Protein AF-A0A067EXV4-F1 (afdb_monomer_lite)

Sequence (177 aa):
AAKSWWIPNTVSSFNSGLNTLKCQVQVMSRMIFGFLMILAIAYLLLQRGATSRHSMPITFILLLLGIVCGFAGKLCVDMLGGSGYLWLLHWETLCLLHFFSNSCTSHLFQALHGPVNVCQGAERKTMVPYWVRRSLFYFTLLFIIPLVCGLMPFASPSEWKEHFSLLVLDYQSSMHD

Foldseek 3Di:
DDDDPPDPPVVVVVVVVVVVVVVVCLVVVLVVLVVVLVVVLVVVVVVCVVVDPDDDDLVVCCCCQLPVVLVSQLVSLVSVVFHSVQLNVLSVVVSVVVVCCVVCVVVVCCVLVPPPPPDPDDPPPDVDDSVRSVVVVVCCVPPVSVVCSVPVRHDDPVVVVVVVVVVVVVVVVVVVD

Radius of gyration: 24.96 Å; chains: 1; bounding box: 55×51×79 Å

InterPro domains:
  IPR044708 Constitutive expression of pathogenesis-related genes 5 [PTHR35322] (2-173)
  IPR060506 CPR5, C-terminal domain [PF28583] (2-165)

pLDDT: mean 72.87, std 12.21, range [39.19, 91.19]

Structure (mmCIF, N/CA/C/O backbone):
data_AF-A0A067EXV4-F1
#
_entry.id   AF-A0A067EXV4-F1
#
loop_
_atom_site.group_PDB
_atom_site.id
_atom_site.type_symbol
_atom_site.label_atom_id
_atom_site.label_alt_id
_atom_site.label_comp_id
_atom_site.label_asym_id
_atom_site.label_entity_id
_atom_site.label_seq_id
_atom_site.pdbx_PDB_ins_code
_atom_site.Cartn_x
_atom_site.Cartn_y
_atom_site.Cartn_z
_atom_site.occupancy
_atom_site.B_iso_or_equiv
_atom_site.auth_seq_id
_atom_site.auth_comp_id
_atom_site.auth_asym_id
_atom_site.auth_atom_id
_atom_site.pdbx_PDB_model_num
ATOM 1 N N . ALA A 1 1 ? 12.850 -3.992 -40.958 1.00 39.19 1 ALA A N 1
ATOM 2 C CA . ALA A 1 1 ? 13.441 -2.658 -40.722 1.00 39.19 1 ALA A CA 1
ATOM 3 C C . ALA A 1 1 ? 14.919 -2.705 -41.098 1.00 39.19 1 ALA A C 1
ATOM 5 O O . ALA A 1 1 ? 15.616 -3.608 -40.649 1.00 39.19 1 ALA A O 1
ATOM 6 N N . ALA A 1 2 ? 15.363 -1.816 -41.989 1.00 41.59 2 ALA A N 1
ATOM 7 C CA . ALA A 1 2 ? 16.712 -1.810 -42.550 1.00 41.59 2 ALA A CA 1
ATOM 8 C C . ALA A 1 2 ? 17.765 -1.470 -41.479 1.00 41.59 2 ALA A C 1
ATOM 10 O O . ALA A 1 2 ? 17.698 -0.412 -40.858 1.00 41.59 2 ALA A O 1
ATOM 11 N N . LYS A 1 3 ? 18.747 -2.358 -41.272 1.00 47.75 3 LYS A N 1
ATOM 12 C CA . LYS A 1 3 ? 19.980 -2.040 -40.537 1.00 47.75 3 LYS A CA 1
ATOM 13 C C . LYS A 1 3 ? 20.823 -1.130 -41.431 1.00 47.75 3 LYS A C 1
ATOM 15 O O . LYS A 1 3 ? 21.431 -1.595 -42.391 1.00 47.75 3 LYS A O 1
ATOM 20 N N . SER A 1 4 ? 20.823 0.168 -41.147 1.00 55.94 4 SER A N 1
ATOM 21 C CA . SER A 1 4 ? 21.686 1.144 -41.812 1.00 55.94 4 SER A CA 1
ATOM 22 C C . SER A 1 4 ? 23.154 0.832 -41.500 1.00 55.94 4 SER A C 1
ATOM 24 O O . SER A 1 4 ? 23.603 1.006 -40.369 1.00 55.94 4 SER A O 1
ATOM 26 N N . TRP A 1 5 ? 23.894 0.376 -42.511 1.00 60.94 5 TRP A N 1
ATOM 27 C CA . TRP A 1 5 ? 25.285 -0.107 -42.452 1.00 60.94 5 TRP A CA 1
ATOM 28 C C . TRP A 1 5 ? 26.342 0.989 -42.179 1.00 60.94 5 TRP A C 1
ATOM 30 O O . TRP A 1 5 ? 27.535 0.723 -42.189 1.00 60.94 5 TRP A O 1
ATOM 40 N N . TRP A 1 6 ? 25.906 2.225 -41.918 1.00 58.00 6 TRP A N 1
ATOM 41 C CA . TRP A 1 6 ? 26.757 3.419 -41.855 1.00 58.00 6 TRP A CA 1
ATOM 42 C C . TRP A 1 6 ? 26.828 4.082 -40.478 1.00 58.00 6 TRP A C 1
ATOM 44 O O . TRP A 1 6 ? 27.408 5.155 -40.364 1.00 58.00 6 TRP A O 1
ATOM 54 N N . ILE A 1 7 ? 26.233 3.501 -39.434 1.00 54.91 7 ILE A N 1
ATOM 55 C CA . ILE A 1 7 ? 26.281 4.084 -38.086 1.00 54.91 7 ILE A CA 1
ATOM 56 C C . ILE A 1 7 ? 27.602 3.659 -37.420 1.00 54.91 7 ILE A C 1
ATOM 58 O O . ILE A 1 7 ? 27.781 2.465 -37.177 1.00 54.91 7 ILE A O 1
ATOM 62 N N . PRO A 1 8 ? 28.528 4.591 -37.110 1.00 50.91 8 PRO A N 1
ATOM 63 C CA . PRO A 1 8 ? 29.7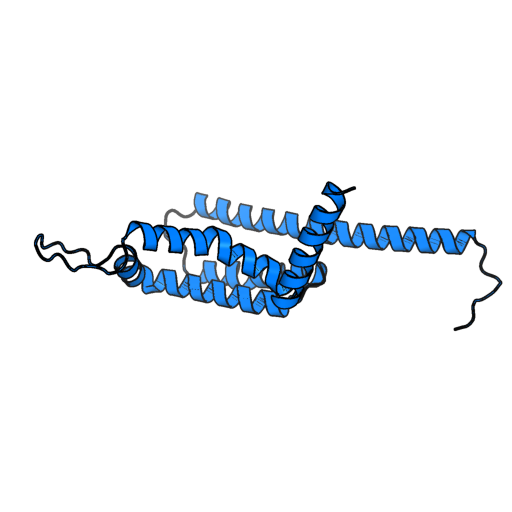55 4.267 -36.389 1.00 50.91 8 PRO A CA 1
ATOM 64 C C . PRO A 1 8 ? 29.439 3.588 -35.049 1.00 50.91 8 PRO A C 1
ATOM 66 O O . PRO A 1 8 ? 28.582 4.058 -34.304 1.00 50.91 8 PRO A O 1
ATOM 69 N N . ASN A 1 9 ? 30.163 2.524 -34.693 1.00 54.34 9 ASN A N 1
ATOM 70 C CA . ASN A 1 9 ? 29.938 1.773 -33.445 1.00 54.34 9 ASN A CA 1
ATOM 71 C C . ASN A 1 9 ? 29.993 2.644 -32.165 1.00 54.34 9 ASN A C 1
ATOM 73 O O . ASN A 1 9 ? 29.457 2.267 -31.122 1.00 54.34 9 ASN A O 1
ATOM 77 N N . THR A 1 10 ? 30.613 3.826 -32.244 1.00 52.94 10 THR A N 1
ATOM 78 C CA . THR A 1 10 ? 30.658 4.837 -31.182 1.00 52.94 10 THR A CA 1
ATOM 79 C C . THR A 1 10 ? 29.311 5.526 -30.951 1.00 52.94 10 THR A C 1
ATOM 81 O O . THR A 1 10 ? 28.902 5.674 -29.806 1.00 52.94 10 THR A O 1
ATOM 84 N N . VAL A 1 11 ? 28.549 5.898 -31.985 1.00 51.25 11 VAL A N 1
ATOM 85 C CA . VAL A 1 11 ? 27.225 6.527 -31.780 1.00 51.25 11 VAL A CA 1
ATOM 86 C C . VAL A 1 11 ? 26.157 5.523 -31.341 1.00 51.25 11 VAL A C 1
ATOM 88 O O . VAL A 1 11 ? 25.249 5.895 -30.596 1.00 51.25 11 VAL A O 1
ATOM 91 N N . SER A 1 12 ? 26.286 4.239 -31.697 1.00 52.88 12 SER A N 1
ATOM 92 C CA . SER A 1 12 ? 25.407 3.194 -31.153 1.00 52.88 12 SER A CA 1
ATOM 93 C C . SER A 1 12 ? 25.667 2.915 -29.669 1.00 52.88 12 SER A C 1
ATOM 95 O O . SER A 1 12 ? 24.707 2.719 -28.922 1.00 52.88 12 SER A O 1
ATOM 97 N N . SER A 1 13 ? 26.928 2.945 -29.210 1.00 55.28 13 SER A N 1
ATOM 98 C CA . SER A 1 13 ? 27.254 2.736 -27.790 1.00 55.28 13 SER A CA 1
ATOM 99 C C . SER A 1 13 ? 26.869 3.939 -26.924 1.00 55.28 13 SER A C 1
ATOM 101 O O . SER A 1 13 ? 26.309 3.746 -25.845 1.00 55.28 13 SER A O 1
ATOM 103 N N . PHE A 1 14 ? 27.050 5.170 -27.417 1.00 58.81 14 PHE A N 1
ATOM 104 C CA . PHE A 1 14 ? 26.583 6.382 -26.734 1.00 58.81 14 PHE A CA 1
ATOM 105 C C . PHE A 1 14 ? 25.055 6.443 -26.633 1.00 58.81 14 PHE A C 1
ATOM 107 O O . PHE A 1 14 ? 24.543 6.781 -25.570 1.00 58.81 14 PHE A O 1
ATOM 114 N N . ASN A 1 15 ? 24.316 6.074 -27.687 1.00 62.62 15 ASN A N 1
ATOM 115 C CA . ASN A 1 15 ? 22.850 6.019 -27.642 1.00 62.62 15 ASN A CA 1
ATOM 116 C C . ASN A 1 15 ? 22.347 4.922 -26.685 1.00 62.62 15 ASN A C 1
ATOM 118 O O . ASN A 1 15 ? 21.401 5.140 -25.931 1.00 62.62 15 ASN A O 1
ATOM 122 N N . SER A 1 16 ? 23.016 3.764 -26.655 1.00 62.81 16 SER A N 1
ATOM 123 C CA . SER A 1 16 ? 22.721 2.707 -25.682 1.00 62.81 16 SER A CA 1
ATOM 124 C C . SER A 1 16 ? 23.012 3.163 -24.248 1.00 62.81 16 SER A C 1
ATOM 126 O O . SER A 1 16 ? 22.186 2.953 -23.365 1.00 62.81 16 SER A O 1
ATOM 128 N N . GLY A 1 17 ? 24.142 3.837 -24.016 1.00 66.94 17 GLY A N 1
ATOM 129 C CA . GLY A 1 17 ? 24.515 4.387 -22.711 1.00 66.94 17 GLY A CA 1
ATOM 130 C C . GLY A 1 17 ? 23.578 5.502 -22.237 1.00 66.94 17 GLY A C 1
ATOM 131 O O . GLY A 1 17 ? 23.177 5.508 -21.077 1.00 66.94 17 GLY A O 1
ATOM 132 N N . LEU A 1 18 ? 23.159 6.400 -23.135 1.00 70.62 18 LEU A N 1
ATOM 133 C CA . LEU A 1 18 ? 22.173 7.453 -22.862 1.00 70.62 18 LEU A CA 1
ATOM 134 C C . LEU A 1 18 ? 20.783 6.889 -22.569 1.00 70.62 18 LEU A C 1
ATOM 136 O O . LEU A 1 18 ? 20.107 7.398 -21.680 1.00 70.62 18 LEU A O 1
ATOM 140 N N . ASN A 1 19 ? 20.357 5.840 -23.274 1.00 70.69 19 ASN A N 1
ATOM 141 C CA . ASN A 1 19 ? 19.091 5.166 -22.984 1.00 70.69 19 ASN A CA 1
ATOM 142 C C . ASN A 1 19 ? 19.136 4.444 -21.632 1.00 70.69 19 ASN A C 1
ATOM 144 O O . ASN A 1 19 ? 18.181 4.550 -20.861 1.00 70.69 19 ASN A O 1
ATOM 148 N N . THR A 1 20 ? 20.255 3.800 -21.290 1.00 74.31 20 THR A N 1
ATOM 149 C CA . THR A 1 20 ? 20.469 3.223 -19.953 1.00 74.31 20 THR A CA 1
ATOM 150 C C . THR A 1 20 ? 20.468 4.303 -18.871 1.00 74.31 20 THR A C 1
ATOM 152 O O . THR A 1 20 ? 19.778 4.153 -17.868 1.00 74.31 20 THR A O 1
ATOM 155 N N . LEU A 1 21 ? 21.161 5.427 -19.079 1.00 69.81 21 LEU A N 1
ATOM 156 C CA . LEU A 1 21 ? 21.159 6.567 -18.155 1.00 69.81 21 LEU A CA 1
A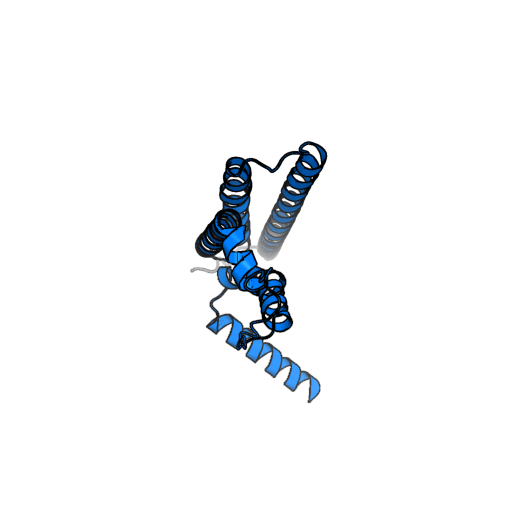TOM 157 C C . LEU A 1 21 ? 19.766 7.179 -17.994 1.00 69.81 21 LEU A C 1
ATOM 159 O O . LEU A 1 21 ? 19.355 7.453 -16.873 1.00 69.81 21 LEU A O 1
ATOM 163 N N . LYS A 1 22 ? 19.008 7.349 -19.081 1.00 70.94 22 LYS A N 1
ATOM 164 C CA . LYS A 1 22 ? 17.615 7.816 -19.026 1.00 70.94 22 LYS A CA 1
ATOM 165 C C . LYS A 1 22 ? 16.732 6.859 -18.239 1.00 70.94 22 LYS A C 1
ATOM 167 O O . LYS A 1 22 ? 15.954 7.318 -17.412 1.00 70.94 22 LYS A O 1
ATOM 172 N N . CYS A 1 23 ? 16.884 5.553 -18.448 1.00 74.31 23 CYS A N 1
ATOM 173 C CA . CYS A 1 23 ? 16.169 4.538 -17.681 1.00 74.31 23 CYS A CA 1
ATOM 174 C C . CYS A 1 23 ? 16.512 4.636 -16.186 1.00 74.31 23 CYS A C 1
ATOM 176 O O . CYS A 1 23 ? 15.616 4.715 -15.352 1.00 74.31 23 CYS A O 1
ATOM 178 N N . GLN A 1 24 ? 17.798 4.746 -15.847 1.00 73.19 24 GLN A N 1
ATOM 179 C CA . GLN A 1 24 ? 18.263 4.881 -14.464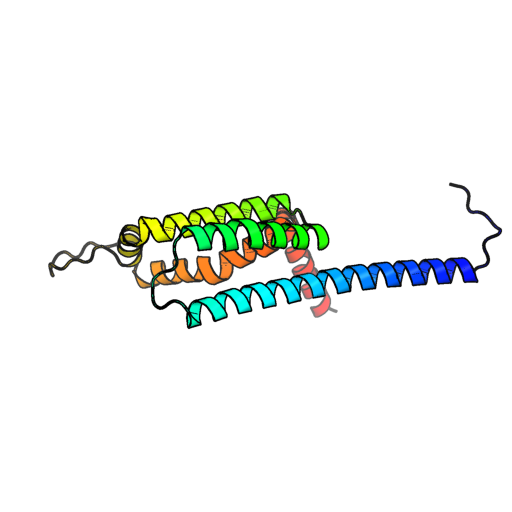 1.00 73.19 24 GLN A CA 1
ATOM 180 C C . GLN A 1 24 ? 17.787 6.183 -13.805 1.00 73.19 24 GLN A C 1
ATOM 182 O O . GLN A 1 24 ? 17.305 6.162 -12.677 1.00 73.19 24 GLN A O 1
ATOM 187 N N . VAL A 1 25 ? 17.842 7.313 -14.511 1.00 73.69 25 VAL A N 1
ATOM 188 C CA . VAL A 1 25 ? 17.332 8.606 -14.024 1.00 73.69 25 VAL A CA 1
ATOM 189 C C . VAL A 1 25 ? 15.814 8.565 -13.856 1.00 73.69 25 VAL A C 1
ATOM 191 O O . VAL A 1 25 ? 15.283 9.093 -12.879 1.00 73.69 25 VAL A O 1
ATOM 194 N N . GLN A 1 26 ? 15.096 7.902 -14.760 1.00 72.69 26 GLN A N 1
ATOM 195 C CA . GLN A 1 26 ? 13.657 7.699 -14.646 1.00 72.69 26 GLN A CA 1
ATOM 196 C C . GLN A 1 26 ? 13.319 6.818 -13.436 1.00 72.69 26 GLN A C 1
ATOM 198 O O . GLN A 1 26 ? 12.457 7.180 -12.648 1.00 72.69 26 GLN A O 1
ATOM 203 N N . VAL A 1 27 ? 14.026 5.713 -13.214 1.00 72.50 27 VAL A N 1
ATOM 204 C CA . VAL A 1 27 ? 13.824 4.846 -12.041 1.00 72.50 27 VAL A CA 1
ATOM 205 C C . VAL A 1 27 ? 14.172 5.574 -10.734 1.00 72.50 27 VAL A C 1
ATOM 207 O O . VAL A 1 27 ? 13.395 5.538 -9.779 1.00 72.50 27 VAL A O 1
ATOM 210 N N . MET A 1 28 ? 15.291 6.300 -10.700 1.00 70.31 28 MET A N 1
ATOM 211 C CA . MET A 1 28 ? 15.738 7.041 -9.518 1.00 70.31 28 MET A CA 1
ATOM 212 C C . MET A 1 28 ? 14.802 8.209 -9.185 1.00 70.31 28 MET A C 1
ATOM 214 O O . MET A 1 28 ? 14.441 8.403 -8.027 1.00 70.31 28 MET A O 1
ATOM 218 N N . SER A 1 29 ? 14.343 8.959 -10.192 1.00 70.44 29 SER A N 1
ATOM 219 C CA . SER A 1 29 ? 13.367 10.040 -9.990 1.00 70.44 29 SER A CA 1
ATOM 220 C C . SER A 1 29 ? 12.019 9.516 -9.491 1.00 70.44 29 SER A C 1
ATOM 222 O O . SER A 1 29 ? 11.425 10.132 -8.607 1.00 70.44 29 SER A O 1
ATOM 224 N N . ARG A 1 30 ? 11.575 8.349 -9.977 1.00 66.88 30 ARG A N 1
ATOM 225 C CA . ARG A 1 30 ? 10.361 7.665 -9.500 1.00 66.88 30 ARG A CA 1
ATOM 226 C C . ARG A 1 30 ? 10.468 7.261 -8.026 1.00 66.88 30 ARG A C 1
ATOM 228 O O . ARG A 1 30 ? 9.534 7.511 -7.267 1.00 66.88 30 ARG A O 1
ATOM 235 N N . MET A 1 31 ? 11.614 6.721 -7.600 1.00 66.06 31 MET A N 1
ATOM 236 C CA . MET A 1 31 ? 11.874 6.391 -6.190 1.00 66.06 31 MET A CA 1
ATOM 237 C C . MET A 1 31 ? 11.966 7.635 -5.293 1.00 66.06 31 MET A C 1
ATOM 239 O O . MET A 1 31 ? 11.351 7.669 -4.227 1.00 66.06 31 MET A O 1
ATOM 243 N N . ILE A 1 32 ? 12.685 8.675 -5.728 1.00 72.88 32 ILE A N 1
ATOM 244 C CA . ILE A 1 32 ? 12.854 9.919 -4.959 1.00 72.88 32 ILE A CA 1
ATOM 245 C C . ILE A 1 32 ? 11.518 10.646 -4.790 1.00 72.88 32 ILE A C 1
ATOM 247 O O . ILE A 1 32 ? 11.217 11.122 -3.696 1.00 72.88 32 ILE A O 1
ATOM 251 N N . PHE A 1 33 ? 10.695 10.708 -5.838 1.00 70.00 33 PHE A N 1
ATOM 252 C CA . PHE A 1 33 ? 9.375 11.330 -5.760 1.00 70.00 33 PHE A CA 1
ATOM 253 C C . PHE A 1 33 ? 8.469 10.609 -4.755 1.00 70.00 33 PHE A C 1
ATOM 255 O O . PHE A 1 33 ? 7.869 11.259 -3.898 1.00 70.00 33 PHE A O 1
ATOM 262 N N . GLY A 1 34 ? 8.435 9.272 -4.801 1.00 66.31 34 GLY A N 1
ATOM 263 C CA . GLY A 1 34 ? 7.696 8.468 -3.827 1.00 66.31 34 GLY A CA 1
ATOM 264 C C . GLY A 1 34 ? 8.169 8.709 -2.389 1.00 66.31 34 GLY A C 1
ATOM 265 O O . GLY A 1 34 ? 7.349 8.912 -1.495 1.00 66.31 34 GLY A O 1
ATOM 266 N N . PHE A 1 35 ? 9.484 8.773 -2.165 1.00 68.56 35 PHE A N 1
ATOM 267 C CA . PHE A 1 35 ? 10.059 9.039 -0.845 1.00 68.56 35 PHE A CA 1
ATOM 268 C C . PHE A 1 35 ? 9.722 10.442 -0.316 1.00 68.56 35 PHE A C 1
ATOM 270 O O . PHE A 1 35 ? 9.252 10.577 0.814 1.00 68.56 35 PHE A O 1
ATOM 277 N N . LEU A 1 36 ? 9.904 11.485 -1.134 1.00 71.88 36 LEU A N 1
ATOM 278 C CA . LEU A 1 36 ? 9.584 12.869 -0.760 1.00 71.88 36 LEU A CA 1
ATOM 279 C C . LEU A 1 36 ? 8.097 13.043 -0.437 1.00 71.88 36 LEU A C 1
ATOM 281 O O . LEU A 1 36 ? 7.741 13.759 0.498 1.00 71.88 36 LEU A O 1
ATOM 285 N N . MET A 1 37 ? 7.233 12.352 -1.176 1.00 65.44 37 MET A N 1
ATOM 286 C CA . MET A 1 37 ? 5.793 12.346 -0.951 1.00 65.44 37 MET A CA 1
ATOM 287 C C . MET A 1 37 ? 5.425 11.692 0.389 1.00 65.44 37 MET A C 1
ATOM 289 O O . MET A 1 37 ? 4.654 12.272 1.154 1.00 65.44 37 MET A O 1
ATOM 293 N N . ILE A 1 38 ? 6.011 10.534 0.718 1.00 70.81 38 ILE A N 1
ATOM 294 C CA . ILE A 1 38 ? 5.825 9.888 2.030 1.00 70.81 38 ILE A CA 1
ATOM 295 C C . ILE A 1 38 ? 6.285 10.824 3.155 1.00 70.81 38 ILE A C 1
ATOM 297 O O . ILE A 1 38 ? 5.577 10.984 4.152 1.00 70.81 38 ILE A O 1
ATOM 301 N N . LEU A 1 39 ? 7.432 11.486 2.979 1.00 72.00 39 LEU A N 1
ATOM 302 C CA . LEU A 1 39 ? 7.983 12.420 3.962 1.00 72.00 39 LEU A CA 1
ATOM 303 C C . LEU A 1 39 ? 7.062 13.626 4.187 1.00 72.00 39 LEU A C 1
ATOM 305 O O . LEU A 1 39 ? 6.820 14.015 5.329 1.00 72.00 39 LEU A O 1
ATOM 309 N N . ALA A 1 40 ? 6.506 14.186 3.110 1.00 73.31 40 ALA A N 1
ATOM 310 C CA . ALA A 1 40 ? 5.564 15.298 3.176 1.00 73.31 40 ALA A CA 1
ATOM 311 C C . ALA A 1 40 ? 4.267 14.903 3.899 1.00 73.31 40 ALA A C 1
ATOM 313 O O . ALA A 1 40 ? 3.788 15.646 4.756 1.00 73.31 40 ALA A O 1
ATOM 314 N N . ILE A 1 41 ? 3.723 13.716 3.612 1.00 68.94 41 ILE A N 1
ATOM 315 C CA . ILE A 1 41 ? 2.522 13.201 4.286 1.00 68.94 41 ILE A CA 1
ATOM 316 C C . ILE A 1 41 ? 2.800 12.980 5.778 1.00 68.94 41 ILE A C 1
ATOM 318 O O . ILE A 1 41 ? 2.025 13.440 6.618 1.00 68.94 41 ILE A O 1
ATOM 322 N N . ALA A 1 42 ? 3.917 12.335 6.125 1.00 68.94 42 ALA A N 1
ATOM 323 C CA . ALA A 1 42 ? 4.310 12.107 7.515 1.00 68.94 42 ALA A CA 1
ATOM 324 C C . ALA A 1 42 ? 4.496 13.428 8.278 1.00 68.94 42 ALA A C 1
ATOM 326 O O . ALA A 1 42 ? 4.006 13.570 9.399 1.00 68.94 42 ALA A O 1
ATOM 327 N N . TYR A 1 43 ? 5.135 14.419 7.649 1.00 73.00 43 TYR A N 1
ATOM 328 C CA . TYR A 1 43 ? 5.294 15.755 8.214 1.00 73.00 43 TYR A CA 1
ATOM 329 C C . TYR A 1 43 ? 3.944 16.435 8.471 1.00 73.00 43 TYR A C 1
ATOM 331 O O . 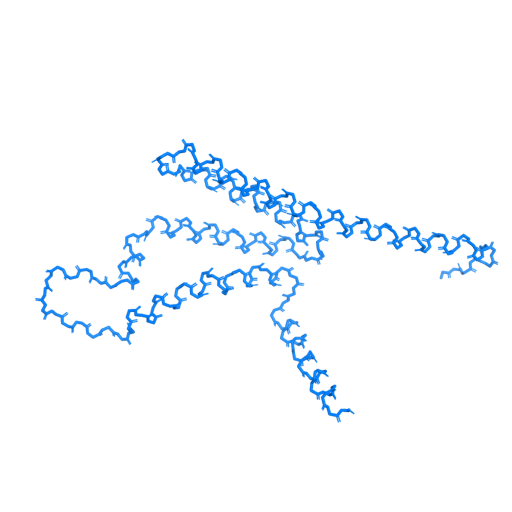TYR A 1 43 ? 3.716 16.933 9.571 1.00 73.00 43 TYR A O 1
ATOM 339 N N . LEU A 1 44 ? 3.020 16.407 7.505 1.00 66.88 44 LEU A N 1
ATOM 340 C CA . LEU A 1 44 ? 1.681 16.986 7.662 1.00 66.88 44 LEU A CA 1
ATOM 341 C C . LEU A 1 44 ? 0.877 16.293 8.773 1.00 66.88 44 LEU A C 1
ATOM 343 O O . LEU A 1 44 ? 0.179 16.963 9.538 1.00 66.88 44 LEU A O 1
ATOM 347 N N . LEU A 1 45 ? 0.988 14.967 8.901 1.00 67.69 45 LEU A N 1
ATOM 348 C CA . LEU A 1 45 ? 0.347 14.210 9.980 1.00 67.69 45 LEU A CA 1
ATOM 349 C C . LEU A 1 45 ? 0.925 14.580 11.355 1.00 67.69 45 LEU A C 1
ATOM 351 O O . LEU A 1 45 ? 0.160 14.843 12.287 1.00 67.69 45 LEU A O 1
ATOM 355 N N . LEU A 1 46 ? 2.254 14.669 11.473 1.00 68.50 46 LEU A N 1
ATOM 356 C CA . LEU A 1 46 ? 2.943 15.059 12.709 1.00 68.50 46 LEU A CA 1
ATOM 357 C C . LEU A 1 46 ? 2.641 16.507 13.105 1.00 68.50 46 LEU A C 1
ATOM 359 O O . LEU A 1 46 ? 2.313 16.781 14.261 1.00 68.50 46 LEU A O 1
ATOM 363 N N . GLN A 1 47 ? 2.687 17.430 12.143 1.00 68.25 47 GLN A N 1
ATOM 364 C CA . GLN A 1 47 ? 2.388 18.841 12.365 1.00 68.25 47 GLN A CA 1
ATOM 365 C C . GLN A 1 47 ? 0.970 19.020 12.911 1.00 68.25 47 GLN A C 1
ATOM 367 O O . GLN A 1 47 ? 0.760 19.803 13.840 1.00 68.25 47 GLN A O 1
ATOM 372 N N . ARG A 1 48 ? 0.001 18.255 12.394 1.00 60.97 48 ARG A N 1
ATOM 373 C CA . ARG A 1 48 ? -1.388 18.296 12.873 1.00 60.97 48 ARG A CA 1
ATOM 374 C C . ARG A 1 48 ? -1.599 17.631 14.225 1.00 60.97 48 ARG A C 1
ATOM 376 O O . ARG A 1 48 ? -2.399 18.139 15.014 1.00 60.97 48 ARG A O 1
ATOM 383 N N . GLY A 1 49 ? -0.883 16.545 14.511 1.00 60.53 49 GLY A N 1
ATOM 384 C CA . GLY A 1 49 ? -0.879 15.927 15.840 1.00 60.53 49 GLY A CA 1
ATOM 385 C C . GLY A 1 49 ? -0.359 16.878 16.922 1.00 60.53 49 GLY A C 1
ATOM 386 O O . GLY A 1 49 ? -0.863 16.874 18.041 1.00 60.53 49 GLY A O 1
ATOM 387 N N . ALA A 1 50 ? 0.588 17.753 16.571 1.00 60.88 50 ALA A N 1
ATOM 388 C CA . ALA A 1 50 ? 1.117 18.768 17.479 1.00 60.88 50 ALA A CA 1
ATOM 389 C C . ALA A 1 50 ? 0.193 19.993 17.654 1.00 60.88 50 ALA A C 1
ATOM 391 O O . ALA A 1 50 ? 0.208 20.615 18.715 1.00 60.88 50 ALA A O 1
ATOM 392 N N . THR A 1 51 ? -0.613 20.352 16.645 1.00 61.09 51 THR A N 1
ATOM 393 C CA . THR A 1 51 ? -1.450 21.574 16.667 1.00 61.09 51 THR A CA 1
ATOM 394 C C . THR A 1 51 ? -2.908 21.361 17.072 1.00 61.09 51 THR A C 1
ATOM 396 O O . THR A 1 51 ? -3.542 22.314 17.522 1.00 61.09 51 THR A O 1
ATOM 399 N N . SER A 1 52 ? -3.469 20.152 16.958 1.00 49.78 52 SER A N 1
ATOM 400 C CA . SER A 1 52 ? -4.889 19.906 17.262 1.00 49.78 52 SER A CA 1
ATOM 401 C C . SER A 1 52 ? -5.080 18.954 18.450 1.00 49.78 52 SER A C 1
ATOM 403 O O . SER A 1 52 ? -4.889 17.750 18.345 1.00 49.78 52 SER A O 1
ATOM 405 N N . ARG A 1 53 ? -5.506 19.496 19.604 1.00 54.03 53 ARG A N 1
ATOM 406 C CA . ARG A 1 53 ? -5.983 18.716 20.772 1.00 54.03 53 ARG A CA 1
ATOM 407 C C . ARG A 1 53 ? -7.429 18.209 20.620 1.00 54.03 53 ARG A C 1
ATOM 409 O O . ARG A 1 53 ? -7.937 17.551 21.520 1.00 54.03 53 ARG A O 1
ATOM 416 N N . HIS A 1 54 ? -8.096 18.525 19.510 1.00 49.69 54 HIS A N 1
ATOM 417 C CA . HIS A 1 54 ? -9.468 18.115 19.204 1.00 49.69 54 HIS A CA 1
ATOM 418 C C . HIS A 1 54 ? -9.471 17.106 18.053 1.00 49.69 54 HIS A C 1
ATOM 420 O O . HIS A 1 54 ? -8.679 17.237 17.120 1.00 49.69 54 HIS A O 1
ATOM 426 N N . SER A 1 55 ? -10.365 16.114 18.127 1.00 52.12 55 SER A N 1
ATOM 427 C CA . SER A 1 55 ? -10.567 15.103 17.084 1.00 52.12 55 SER A CA 1
ATOM 428 C C . SER A 1 55 ? -10.646 15.755 15.701 1.00 52.12 55 SER A C 1
ATOM 430 O O . SER A 1 55 ? -11.378 16.725 15.495 1.00 52.12 55 SER A O 1
ATOM 432 N N . MET A 1 56 ? -9.842 15.259 14.754 1.00 55.53 56 MET A N 1
ATOM 433 C CA . MET A 1 56 ? -9.779 15.851 13.419 1.00 55.53 56 MET A CA 1
ATOM 434 C C . MET A 1 56 ? -11.170 15.848 12.772 1.00 55.53 56 MET A C 1
ATOM 436 O O . MET A 1 56 ? -11.863 14.827 12.831 1.00 55.53 56 MET A O 1
ATOM 440 N N . PRO A 1 57 ? -11.579 16.942 12.103 1.00 61.56 57 PRO A N 1
ATOM 441 C CA . PRO A 1 57 ? -12.803 16.928 11.327 1.00 61.56 57 PRO A CA 1
ATOM 442 C C . PRO A 1 57 ? -12.658 15.884 10.216 1.00 61.56 57 PRO A C 1
ATOM 444 O O . PRO A 1 57 ? -11.692 15.891 9.449 1.00 61.56 57 PRO A O 1
ATOM 447 N N . ILE A 1 58 ? -13.629 14.976 10.154 1.00 60.88 58 ILE A N 1
ATOM 448 C CA . ILE A 1 58 ? -13.698 13.834 9.231 1.00 60.88 58 ILE A CA 1
ATOM 449 C C . ILE A 1 58 ? -13.483 14.267 7.769 1.00 60.88 58 ILE A C 1
ATOM 451 O O . ILE A 1 58 ? -12.865 13.551 6.984 1.00 60.88 58 ILE A O 1
ATOM 455 N N . THR A 1 59 ? -13.903 15.485 7.424 1.00 63.38 59 THR A N 1
ATOM 456 C CA . THR A 1 59 ? -13.693 16.112 6.113 1.00 63.38 59 THR A CA 1
ATOM 457 C C . THR A 1 59 ? -12.223 16.238 5.732 1.00 63.38 59 THR A C 1
ATOM 459 O O . THR A 1 59 ? -11.869 16.011 4.580 1.00 63.38 59 THR A O 1
ATOM 462 N N . PHE A 1 60 ? -11.338 16.552 6.677 1.00 65.06 60 PHE A N 1
ATOM 463 C CA . PHE A 1 60 ? -9.920 16.706 6.369 1.00 65.06 60 PHE A CA 1
ATOM 464 C C 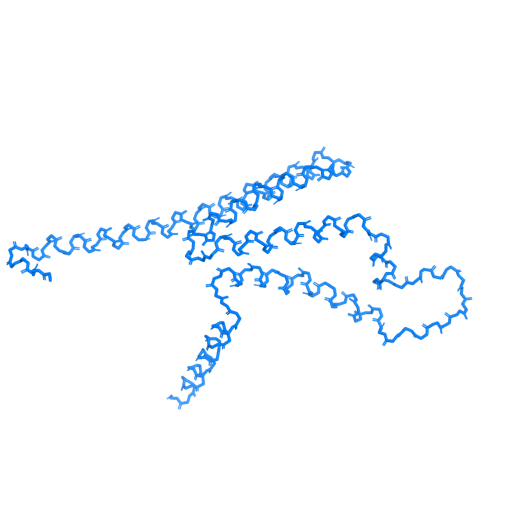. PHE A 1 60 ? -9.226 15.358 6.168 1.00 65.06 60 PHE A C 1
ATOM 466 O O . PHE A 1 60 ? -8.336 15.250 5.329 1.00 65.06 60 PHE A O 1
ATOM 473 N N . ILE A 1 61 ? -9.653 14.323 6.897 1.00 67.56 61 ILE A N 1
ATOM 474 C CA . ILE A 1 61 ? -9.178 12.951 6.675 1.00 67.56 61 ILE A CA 1
ATOM 475 C C . ILE A 1 61 ? -9.575 12.496 5.267 1.00 67.56 61 ILE A C 1
ATOM 477 O O . ILE A 1 61 ? -8.729 11.994 4.536 1.00 67.56 61 ILE A O 1
ATOM 481 N N . LEU A 1 62 ? -10.818 12.747 4.848 1.00 66.94 62 LEU A N 1
ATOM 482 C CA . LEU A 1 62 ? -11.286 12.398 3.504 1.00 66.94 62 LEU A CA 1
ATOM 483 C C . LEU A 1 62 ? -10.561 13.177 2.396 1.00 66.94 62 LEU A C 1
ATOM 485 O O . LEU A 1 62 ? -10.184 12.588 1.389 1.00 66.94 62 LEU A O 1
ATOM 489 N N . LEU A 1 63 ? -10.315 14.478 2.573 1.00 68.00 63 LEU A N 1
ATOM 490 C CA . LEU A 1 63 ? -9.617 15.285 1.565 1.00 68.00 63 LEU A CA 1
ATOM 491 C C . LEU A 1 63 ? -8.131 14.917 1.448 1.00 68.00 63 LEU A C 1
ATOM 493 O O . LEU A 1 63 ? -7.625 14.739 0.341 1.00 68.00 63 LEU A O 1
ATOM 497 N N . LEU A 1 64 ? -7.428 14.782 2.576 1.00 69.00 64 LEU A N 1
ATOM 498 C CA . LEU A 1 64 ? -5.990 14.512 2.576 1.00 69.00 64 LEU A CA 1
ATOM 499 C C . LEU A 1 64 ? -5.691 13.049 2.213 1.00 69.00 64 LEU A C 1
ATOM 501 O O . LEU A 1 64 ? -4.885 12.785 1.323 1.00 69.00 64 LEU A O 1
ATOM 505 N N . LEU A 1 65 ? -6.358 12.098 2.877 1.00 70.06 65 LEU A N 1
ATOM 506 C CA . LEU A 1 65 ? -6.139 10.670 2.654 1.00 70.06 65 LEU A CA 1
ATOM 507 C C . LEU A 1 65 ? -6.835 10.201 1.370 1.00 70.06 65 LEU A C 1
ATOM 509 O O . LEU A 1 65 ? -6.238 9.481 0.582 1.00 70.06 65 LEU A O 1
ATOM 513 N N . GLY A 1 66 ? -8.063 10.645 1.107 1.00 69.12 66 GLY A N 1
ATOM 514 C CA . GLY A 1 66 ? -8.807 10.223 -0.081 1.00 69.12 66 GLY A CA 1
ATOM 515 C C . GLY A 1 66 ? -8.226 10.789 -1.376 1.00 69.12 66 GLY A C 1
ATOM 516 O O . GLY A 1 66 ? -7.885 10.025 -2.275 1.00 69.12 66 GLY A O 1
ATOM 517 N N . ILE A 1 67 ? -8.072 12.114 -1.473 1.00 69.94 67 ILE A N 1
ATOM 518 C CA . ILE A 1 67 ? -7.729 12.766 -2.748 1.00 69.94 67 ILE A CA 1
ATOM 519 C C . ILE A 1 67 ? -6.216 12.850 -2.943 1.00 69.94 67 ILE A C 1
ATOM 521 O O . ILE A 1 67 ? -5.696 12.337 -3.933 1.00 69.94 67 ILE A O 1
ATOM 525 N N . VAL A 1 68 ? -5.496 13.480 -2.008 1.00 72.44 68 VAL A N 1
ATOM 526 C CA . VAL A 1 68 ? -4.058 13.743 -2.186 1.00 72.44 68 VAL A CA 1
ATOM 527 C C . VAL A 1 68 ? -3.263 12.440 -2.147 1.00 72.44 68 VAL A C 1
ATOM 529 O O . VAL A 1 68 ? -2.560 12.134 -3.108 1.00 72.44 68 VAL A O 1
ATOM 532 N N . CYS A 1 69 ? -3.408 11.633 -1.091 1.00 74.75 69 CYS A N 1
ATOM 533 C CA . CYS A 1 69 ? -2.688 10.358 -0.995 1.00 74.75 69 CYS A CA 1
ATOM 534 C C . CYS A 1 69 ? -3.126 9.348 -2.066 1.00 74.75 69 CYS A C 1
ATOM 536 O O . CYS A 1 69 ? -2.278 8.653 -2.623 1.00 74.75 69 CYS A O 1
ATOM 538 N N . GLY A 1 70 ? -4.419 9.290 -2.399 1.00 80.25 70 GLY A N 1
ATOM 539 C CA . GLY A 1 70 ? -4.925 8.387 -3.434 1.00 80.25 70 GLY A CA 1
ATOM 540 C C . GLY A 1 70 ? -4.353 8.705 -4.815 1.00 80.25 70 GLY A C 1
ATOM 541 O O . GLY A 1 70 ? -3.808 7.822 -5.483 1.00 80.25 70 GLY A O 1
ATOM 542 N N . PHE A 1 71 ? -4.403 9.977 -5.224 1.00 79.12 71 PHE A N 1
ATOM 543 C CA . PHE A 1 71 ? -3.882 10.414 -6.520 1.00 79.12 71 PHE A CA 1
ATOM 544 C C . PHE A 1 71 ? -2.361 10.297 -6.601 1.00 79.12 71 PHE A C 1
ATOM 546 O O . PHE A 1 71 ? -1.814 9.858 -7.611 1.00 79.12 71 PHE A O 1
ATOM 553 N N . ALA A 1 72 ? -1.664 10.653 -5.528 1.00 78.75 72 ALA A N 1
ATOM 554 C CA . ALA A 1 72 ? -0.216 10.588 -5.515 1.00 78.75 72 ALA A CA 1
ATOM 555 C C . ALA A 1 72 ? 0.282 9.125 -5.498 1.00 78.75 72 ALA A C 1
ATOM 557 O O . ALA A 1 72 ? 1.217 8.782 -6.225 1.00 78.75 72 ALA A O 1
ATOM 558 N N . GLY A 1 73 ? -0.418 8.229 -4.792 1.00 80.62 73 GLY A N 1
ATOM 559 C CA . GLY A 1 73 ? -0.193 6.786 -4.880 1.00 80.62 73 GLY A CA 1
ATOM 560 C C . GLY A 1 73 ? -0.472 6.223 -6.278 1.00 80.62 73 GLY A C 1
ATOM 561 O O . GLY A 1 73 ? 0.341 5.453 -6.784 1.00 80.62 73 GLY A O 1
ATOM 562 N N . LYS A 1 74 ? -1.536 6.680 -6.959 1.00 83.69 74 LYS A N 1
ATOM 563 C CA . LYS A 1 74 ? -1.814 6.318 -8.361 1.00 83.69 74 LYS A CA 1
ATOM 564 C C . LYS A 1 74 ? -0.619 6.632 -9.260 1.00 83.69 74 LYS A C 1
ATOM 566 O O . LYS A 1 74 ? -0.149 5.752 -9.971 1.00 83.69 74 LYS A O 1
ATOM 571 N N . LEU A 1 75 ? -0.109 7.865 -9.186 1.00 76.25 75 LEU A N 1
ATOM 572 C CA . LEU A 1 75 ? 1.051 8.287 -9.972 1.00 76.25 75 LEU A CA 1
ATOM 573 C C . LEU A 1 75 ? 2.281 7.434 -9.666 1.00 76.25 75 LEU A C 1
ATOM 575 O O . LEU A 1 75 ? 3.013 7.077 -10.584 1.00 76.25 75 LEU A O 1
ATOM 579 N N . CYS A 1 76 ? 2.509 7.088 -8.398 1.00 77.69 76 CYS A N 1
ATOM 580 C CA . CYS A 1 76 ? 3.620 6.221 -8.015 1.00 77.69 76 CYS A CA 1
ATOM 581 C C . CYS A 1 76 ? 3.475 4.815 -8.606 1.00 77.69 76 CYS A C 1
ATOM 583 O O . CYS A 1 76 ? 4.441 4.290 -9.150 1.00 77.69 76 CYS A O 1
ATOM 585 N N . VAL A 1 77 ? 2.281 4.223 -8.553 1.00 82.75 77 VAL A N 1
ATOM 586 C CA . VAL A 1 77 ? 2.019 2.886 -9.108 1.00 82.75 77 VAL A CA 1
ATOM 587 C C . VAL A 1 77 ? 2.132 2.882 -10.634 1.00 82.75 77 VAL A C 1
ATOM 589 O O . VAL A 1 77 ? 2.836 2.031 -11.176 1.00 82.75 77 VAL A O 1
ATOM 592 N N . ASP A 1 78 ? 1.538 3.868 -11.314 1.00 79.62 78 ASP A N 1
ATOM 593 C CA . ASP A 1 78 ? 1.654 4.036 -12.771 1.00 79.62 78 ASP A CA 1
ATOM 594 C C . ASP A 1 78 ? 3.128 4.225 -13.183 1.00 79.62 78 ASP A C 1
ATOM 596 O O . ASP A 1 78 ? 3.593 3.704 -14.199 1.00 79.62 78 ASP A O 1
ATOM 600 N N . MET A 1 79 ? 3.911 4.934 -12.363 1.00 71.62 79 MET A N 1
ATOM 601 C CA . MET A 1 79 ? 5.349 5.084 -12.565 1.00 71.62 79 MET A CA 1
ATOM 602 C C . MET A 1 79 ? 6.138 3.803 -12.278 1.00 71.62 79 MET A C 1
ATOM 604 O O . MET A 1 79 ? 7.136 3.548 -12.942 1.00 71.62 79 MET A O 1
ATOM 608 N N . LEU A 1 80 ? 5.731 2.970 -11.332 1.00 72.00 80 LEU A N 1
ATOM 609 C CA . LEU A 1 80 ? 6.398 1.693 -11.065 1.00 72.00 80 LEU A CA 1
ATOM 610 C C . LEU A 1 80 ? 6.015 0.598 -12.080 1.00 72.00 80 LEU A C 1
ATOM 612 O O . LEU A 1 80 ? 6.577 -0.491 -12.032 1.00 72.00 80 LEU A O 1
ATOM 616 N N . GLY A 1 81 ? 5.124 0.901 -13.032 1.00 77.00 81 GLY A N 1
ATOM 617 C CA . GLY A 1 81 ? 4.684 -0.026 -14.077 1.00 77.00 81 GLY A CA 1
ATOM 618 C C . GLY A 1 81 ? 3.509 -0.914 -13.664 1.00 77.00 81 GLY A C 1
ATOM 619 O O . GLY A 1 81 ? 3.196 -1.862 -14.378 1.00 77.00 81 GLY A O 1
ATOM 620 N N . GLY A 1 82 ? 2.868 -0.616 -12.531 1.00 81.94 82 GLY A N 1
ATOM 621 C CA . GLY A 1 82 ? 1.621 -1.248 -12.112 1.00 81.94 82 GLY A CA 1
ATOM 622 C C . GLY A 1 82 ? 0.387 -0.503 -12.631 1.00 81.94 82 GLY A C 1
ATOM 623 O O . GLY A 1 82 ? 0.477 0.531 -13.291 1.00 81.94 82 GLY A O 1
ATOM 624 N N . SER A 1 83 ? -0.791 -1.015 -12.289 1.00 86.19 83 SER A N 1
ATOM 625 C CA . SER A 1 83 ? -2.083 -0.396 -12.580 1.00 86.19 83 SER A CA 1
ATOM 626 C C . SER A 1 83 ? -2.481 0.589 -11.480 1.00 86.19 83 SER A C 1
ATOM 628 O O . SER A 1 83 ? -3.006 0.202 -10.429 1.00 86.19 83 SER A O 1
ATOM 630 N N . GLY A 1 84 ? -2.298 1.890 -11.723 1.00 83.50 84 GLY A N 1
ATOM 631 C CA . GLY A 1 84 ? -2.745 2.935 -10.802 1.00 83.50 84 GLY A CA 1
ATOM 632 C C . GLY A 1 84 ? -4.266 2.966 -10.615 1.00 83.50 84 GLY A C 1
ATOM 633 O O . GLY A 1 84 ? -4.749 3.382 -9.563 1.00 83.50 84 GLY A O 1
ATOM 634 N N . TYR A 1 85 ? -5.043 2.482 -11.591 1.00 83.94 85 TYR A N 1
ATOM 635 C CA . TYR A 1 85 ? -6.496 2.332 -11.441 1.00 83.94 85 TYR A CA 1
ATOM 636 C C . TYR A 1 85 ? -6.855 1.272 -10.392 1.00 83.94 85 TYR A C 1
ATOM 638 O O . TYR A 1 85 ? -7.701 1.515 -9.532 1.00 83.94 85 TYR A O 1
ATOM 646 N N . LEU A 1 86 ? -6.168 0.126 -10.416 1.00 86.38 86 LEU A N 1
ATOM 647 C CA . LEU A 1 86 ? -6.374 -0.923 -9.422 1.00 86.38 86 LEU A CA 1
ATOM 648 C C . LEU A 1 86 ? -5.940 -0.457 -8.026 1.00 86.38 86 LEU A C 1
ATOM 650 O O . LEU A 1 86 ? -6.638 -0.738 -7.052 1.00 86.38 86 LEU A O 1
ATOM 654 N N . TRP A 1 87 ? -4.849 0.310 -7.932 1.00 86.12 87 TRP A N 1
ATOM 655 C CA . TRP A 1 87 ? -4.449 0.982 -6.692 1.00 86.12 87 TRP A CA 1
ATOM 656 C C . TRP A 1 87 ? -5.538 1.918 -6.160 1.00 86.12 87 TRP A C 1
ATOM 658 O O . TRP A 1 87 ? -5.893 1.824 -4.988 1.00 86.12 87 TRP A O 1
ATOM 668 N N . LEU A 1 88 ? -6.101 2.783 -7.011 1.00 85.19 88 LEU A N 1
ATOM 669 C CA . LEU A 1 88 ? -7.168 3.705 -6.615 1.00 85.19 88 LEU A CA 1
ATOM 670 C C . LEU A 1 88 ? -8.397 2.972 -6.075 1.00 85.19 88 LEU A C 1
ATOM 672 O O . LEU A 1 88 ? -8.908 3.372 -5.036 1.00 85.19 88 LEU A O 1
ATOM 676 N N . LEU A 1 89 ? -8.830 1.886 -6.724 1.00 85.88 89 LEU A N 1
ATOM 677 C CA . LEU A 1 89 ? -9.960 1.079 -6.247 1.00 85.88 89 LEU A CA 1
ATOM 678 C C . LEU A 1 89 ? -9.701 0.477 -4.857 1.00 85.88 89 LEU A C 1
ATOM 680 O O . LEU A 1 89 ? -10.564 0.536 -3.977 1.00 85.88 89 LEU A O 1
ATOM 684 N N . HIS A 1 90 ? -8.507 -0.079 -4.634 1.00 84.06 90 HIS A N 1
ATOM 685 C CA . HIS A 1 90 ? -8.130 -0.612 -3.320 1.00 84.06 90 HIS A CA 1
ATOM 686 C C . HIS A 1 90 ? -8.054 0.503 -2.274 1.00 84.06 90 HIS A C 1
ATOM 688 O O . HIS A 1 90 ? -8.588 0.367 -1.174 1.00 84.06 90 HIS A O 1
ATOM 694 N N . TRP A 1 91 ? -7.437 1.628 -2.630 1.00 84.56 91 TRP A N 1
ATOM 695 C CA . TRP A 1 91 ? -7.288 2.787 -1.760 1.00 84.56 91 TRP A CA 1
ATOM 696 C C . TRP A 1 91 ? -8.634 3.400 -1.358 1.00 84.56 91 TRP A C 1
ATOM 698 O O . TRP A 1 91 ? -8.854 3.706 -0.186 1.00 84.56 91 TRP A O 1
ATOM 708 N N . GLU A 1 92 ? -9.559 3.538 -2.307 1.00 84.75 92 GLU A N 1
ATOM 709 C CA . GLU A 1 92 ? -10.920 4.015 -2.065 1.00 84.75 92 GLU A CA 1
ATOM 710 C C . GLU A 1 92 ? -11.676 3.062 -1.134 1.00 84.75 92 GLU A C 1
ATOM 712 O O . GLU A 1 92 ? -12.280 3.504 -0.155 1.00 84.75 92 GLU A O 1
ATOM 717 N N . THR A 1 93 ? -11.558 1.751 -1.361 1.00 85.62 93 THR A N 1
ATOM 718 C CA . THR A 1 93 ? -12.148 0.728 -0.485 1.00 85.62 93 THR A CA 1
ATOM 719 C C . THR A 1 93 ? -11.618 0.844 0.946 1.00 85.62 93 THR A C 1
ATOM 721 O O . THR A 1 93 ? -12.395 0.789 1.901 1.00 85.62 93 THR A O 1
ATOM 724 N N . LEU A 1 94 ? -10.311 1.064 1.119 1.00 83.81 94 LEU A N 1
ATOM 725 C CA . LEU A 1 94 ? -9.717 1.297 2.437 1.00 83.81 94 LEU A CA 1
ATOM 726 C C . LEU A 1 94 ? -10.194 2.600 3.079 1.00 83.81 94 LEU A C 1
ATOM 728 O O . LEU A 1 94 ? -10.465 2.617 4.280 1.00 83.81 94 LEU A O 1
ATOM 732 N N . CYS A 1 95 ? -10.334 3.675 2.303 1.00 81.56 95 CYS A N 1
ATOM 733 C CA . CYS A 1 95 ? -10.870 4.942 2.800 1.00 81.56 95 CYS A CA 1
ATOM 734 C C . CYS A 1 95 ? -12.320 4.786 3.282 1.00 81.56 95 CYS A C 1
ATOM 736 O O . CYS A 1 95 ? -12.665 5.283 4.357 1.00 81.56 95 CYS A O 1
ATOM 738 N N . LEU A 1 96 ? -13.151 4.052 2.535 1.00 82.19 96 LEU A N 1
ATOM 739 C CA . LEU A 1 96 ? -14.526 3.730 2.924 1.00 82.19 96 LEU A CA 1
ATOM 740 C C . LEU A 1 96 ? -14.571 2.846 4.171 1.00 82.19 96 LEU A C 1
ATOM 742 O O . LEU A 1 96 ? -15.337 3.135 5.089 1.00 82.19 96 LEU A O 1
ATOM 746 N N . LEU A 1 97 ? -13.726 1.815 4.245 1.00 83.31 97 LEU A N 1
ATOM 747 C CA . LEU A 1 97 ? -13.621 0.952 5.420 1.00 83.31 97 LEU A CA 1
ATOM 748 C C . LEU A 1 97 ? -13.198 1.747 6.661 1.00 83.31 97 LEU A C 1
ATOM 750 O O . LEU A 1 97 ? -13.765 1.556 7.735 1.00 83.31 97 LEU A O 1
ATOM 754 N N . HIS A 1 98 ? -12.240 2.665 6.519 1.00 80.94 98 HIS A N 1
ATOM 755 C CA . HIS A 1 98 ? -11.797 3.538 7.603 1.00 80.94 98 HIS A CA 1
ATOM 756 C C . HIS A 1 98 ? -12.919 4.481 8.060 1.00 80.94 98 HIS A C 1
ATOM 758 O O . HIS A 1 98 ? -13.164 4.621 9.259 1.00 80.94 98 HIS A O 1
ATOM 764 N N . PHE A 1 99 ? -13.640 5.096 7.118 1.00 79.56 99 PHE A N 1
ATOM 765 C CA . PHE A 1 99 ? -14.800 5.933 7.426 1.00 79.56 99 PHE A CA 1
ATOM 766 C C . PHE A 1 99 ? -15.894 5.134 8.142 1.00 79.56 99 PHE A C 1
ATOM 768 O O . PHE A 1 99 ? -16.346 5.542 9.210 1.00 79.56 99 PHE A O 1
ATOM 775 N N . PHE A 1 100 ? -16.250 3.960 7.618 1.00 81.00 100 PHE A N 1
ATOM 776 C CA . PHE A 1 100 ? -17.211 3.050 8.237 1.00 81.00 100 PHE A CA 1
ATOM 777 C C . PHE A 1 100 ? -16.773 2.640 9.644 1.00 81.00 100 PHE A C 1
ATOM 779 O O . PHE A 1 100 ? -17.571 2.688 10.578 1.00 81.00 100 PHE A O 1
ATOM 786 N N . SER A 1 101 ? -15.493 2.308 9.826 1.00 79.38 101 SER A N 1
ATOM 787 C CA . SER A 1 101 ? -14.946 1.945 11.131 1.00 79.38 101 SER A CA 1
ATOM 788 C C . SER A 1 101 ? -15.069 3.083 12.138 1.00 79.38 101 SER A C 1
ATOM 790 O O . SER A 1 101 ? -15.398 2.833 13.294 1.00 79.38 101 SER A O 1
ATOM 792 N N . ASN A 1 102 ? -14.838 4.321 11.704 1.00 77.00 102 ASN A N 1
ATOM 793 C CA . ASN A 1 102 ? -14.952 5.497 12.557 1.00 77.00 102 ASN A CA 1
ATOM 794 C C . ASN A 1 102 ? -16.422 5.812 12.895 1.00 77.00 102 ASN A C 1
ATOM 796 O O . ASN A 1 102 ? -16.751 6.067 14.055 1.00 77.00 102 ASN A O 1
ATOM 800 N N . SER A 1 103 ? -17.328 5.721 11.916 1.00 78.25 103 SER A N 1
ATOM 801 C CA . SER A 1 103 ? -18.771 5.931 12.107 1.00 78.25 103 SER A CA 1
ATOM 802 C C . SER A 1 103 ? -19.424 4.849 12.972 1.00 78.25 103 SER A C 1
ATOM 804 O O . SER A 1 103 ? -20.293 5.148 13.787 1.00 78.25 103 SER A O 1
ATOM 806 N N . CYS A 1 104 ? -18.992 3.595 12.837 1.00 80.69 104 CYS A N 1
ATOM 807 C CA . CYS A 1 104 ? -19.550 2.441 13.540 1.00 80.69 104 CYS A CA 1
ATOM 808 C C . CYS A 1 104 ? -18.653 1.945 14.686 1.00 80.69 104 CYS A C 1
ATOM 810 O O . CYS A 1 104 ? -18.757 0.782 15.083 1.00 80.69 104 CYS A O 1
ATOM 812 N N . THR A 1 105 ? -17.810 2.818 15.258 1.00 80.50 105 THR A N 1
ATOM 813 C CA . THR A 1 105 ? -16.842 2.462 16.315 1.00 80.50 105 THR A CA 1
ATOM 814 C C . THR A 1 105 ? -17.492 1.695 17.474 1.00 80.50 105 THR A C 1
ATOM 816 O O . THR A 1 105 ? -16.949 0.691 17.923 1.00 80.50 105 THR A O 1
ATOM 819 N N . SER A 1 106 ? -18.684 2.106 17.925 1.00 77.44 106 SER A N 1
ATOM 820 C CA . SER A 1 106 ? -19.409 1.441 19.025 1.00 77.44 106 SER A CA 1
ATOM 821 C C . SER A 1 106 ? -19.795 -0.010 18.694 1.00 77.44 106 SER A C 1
ATOM 823 O O . SER A 1 106 ? -19.586 -0.919 19.499 1.00 77.44 106 SER A O 1
ATOM 825 N N . HIS A 1 107 ? -20.284 -0.258 17.476 1.00 77.81 107 HIS A N 1
ATOM 826 C CA . HIS A 1 107 ? -20.657 -1.600 17.021 1.00 77.81 107 HIS A CA 1
ATOM 827 C C . HIS A 1 107 ? -19.433 -2.494 16.803 1.00 77.81 107 HIS A C 1
ATOM 829 O O . HIS A 1 107 ? -19.442 -3.658 17.202 1.00 77.81 107 HIS A O 1
ATOM 835 N N . LEU A 1 108 ? -18.359 -1.946 16.226 1.00 80.00 108 LEU A N 1
ATOM 836 C CA . LEU A 1 108 ? -17.081 -2.648 16.087 1.00 80.00 108 LEU A CA 1
ATOM 837 C C . LEU A 1 108 ? -16.483 -3.006 17.445 1.00 80.00 108 LEU A C 1
ATOM 839 O O . LEU A 1 108 ? -16.009 -4.126 17.630 1.00 80.00 108 LEU A O 1
ATOM 843 N N . PHE A 1 109 ? -16.564 -2.093 18.411 1.00 78.38 109 PHE A N 1
ATOM 844 C CA . PHE A 1 109 ? -16.111 -2.342 19.772 1.00 78.38 109 PHE A CA 1
ATOM 845 C C . PHE A 1 109 ? -16.899 -3.488 20.419 1.00 78.38 109 PHE A C 1
ATOM 847 O O . PHE A 1 109 ? -16.296 -4.418 20.951 1.00 78.38 109 PHE A O 1
ATOM 854 N N . GLN A 1 110 ? -18.230 -3.491 20.299 1.00 76.62 110 GLN A N 1
ATOM 855 C CA . GLN A 1 110 ? -19.071 -4.591 20.787 1.00 76.62 110 GLN A CA 1
ATOM 856 C C . GLN A 1 110 ? -18.798 -5.922 20.068 1.00 76.62 110 GLN A C 1
ATOM 858 O O . GLN A 1 110 ? -18.812 -6.976 20.702 1.00 76.62 110 GLN A O 1
ATOM 863 N N . ALA A 1 111 ? -18.519 -5.910 18.764 1.00 76.25 111 ALA A N 1
ATOM 864 C CA . ALA A 1 111 ? -18.189 -7.122 18.014 1.00 76.25 111 ALA A CA 1
ATOM 865 C C . ALA A 1 111 ? -16.819 -7.701 18.421 1.00 76.25 111 ALA A C 1
ATOM 867 O O . ALA A 1 111 ? -16.670 -8.919 18.601 1.00 76.25 111 ALA A O 1
ATOM 868 N N . LEU A 1 112 ? -15.821 -6.831 18.608 1.00 76.25 112 LEU A N 1
ATOM 869 C CA . LEU A 1 112 ? -14.450 -7.227 18.921 1.00 76.25 112 LEU A CA 1
ATOM 870 C C . LEU A 1 112 ? -14.291 -7.641 20.390 1.00 76.25 112 LEU A C 1
ATOM 872 O O . LEU A 1 112 ? -13.682 -8.674 20.669 1.00 76.25 112 LEU A O 1
ATOM 876 N N . HIS A 1 113 ? -14.878 -6.882 21.319 1.00 72.44 113 HIS A N 1
ATOM 877 C CA . HIS A 1 113 ? -14.779 -7.118 22.765 1.00 72.44 113 HIS A CA 1
ATOM 878 C C . HIS A 1 113 ? -15.924 -7.973 23.332 1.00 72.44 113 HIS A C 1
ATOM 880 O O . HIS A 1 113 ? -15.802 -8.506 24.432 1.00 72.44 113 HIS A O 1
ATOM 886 N N . GLY A 1 114 ? -16.996 -8.189 22.565 1.00 65.88 114 GLY A N 1
ATOM 887 C CA . GLY A 1 114 ? -18.227 -8.810 23.056 1.00 65.88 114 GLY A CA 1
ATOM 888 C C . GLY A 1 114 ? -19.148 -7.798 23.757 1.00 65.88 114 GLY A C 1
ATOM 889 O O . GLY A 1 114 ? -18.757 -6.651 23.987 1.00 65.88 114 GLY A O 1
ATOM 890 N N . PRO A 1 115 ? -20.391 -8.191 24.092 1.00 62.16 115 PRO A N 1
ATOM 891 C CA . PRO A 1 115 ? -21.277 -7.340 24.876 1.00 62.16 115 PRO A CA 1
ATOM 892 C C . PRO A 1 115 ? -20.614 -7.012 26.219 1.00 62.16 115 PRO A C 1
ATOM 894 O O . PRO A 1 115 ? -20.198 -7.916 26.945 1.00 62.16 115 PRO A O 1
ATOM 897 N N . VAL A 1 116 ? -20.532 -5.721 26.551 1.00 55.09 116 VAL A N 1
ATOM 898 C CA . VAL A 1 116 ? -20.123 -5.241 27.878 1.00 55.09 116 VAL A CA 1
ATOM 899 C C . VAL A 1 116 ? -21.257 -5.586 28.846 1.00 55.09 116 VAL A C 1
ATOM 901 O O . VAL A 1 116 ? -22.126 -4.767 29.132 1.00 55.09 116 VAL A O 1
ATOM 904 N N . ASN A 1 117 ? -21.324 -6.845 29.280 1.00 49.59 117 ASN A N 1
ATOM 905 C CA . ASN A 1 117 ? -22.285 -7.276 30.285 1.00 49.59 117 ASN A CA 1
ATOM 906 C C . ASN A 1 117 ? -21.864 -6.676 31.631 1.00 49.59 117 ASN A C 1
ATOM 908 O O . ASN A 1 117 ? -21.027 -7.226 32.338 1.00 49.59 117 ASN A O 1
ATOM 912 N N . VAL A 1 118 ? -22.479 -5.547 31.985 1.00 52.28 118 VAL A N 1
ATOM 913 C CA . VAL A 1 118 ? -22.450 -4.978 33.343 1.00 52.28 118 VAL A CA 1
ATOM 914 C C . VAL A 1 118 ? -23.178 -5.908 34.337 1.00 52.28 118 VAL A C 1
ATOM 916 O O . VAL A 1 118 ? -22.977 -5.818 35.542 1.00 52.28 118 VAL A O 1
ATOM 919 N N . CYS A 1 119 ? -23.963 -6.873 33.843 1.00 47.72 119 CYS A N 1
ATOM 920 C CA . CYS A 1 119 ? -24.549 -7.941 34.647 1.00 47.72 119 CYS A CA 1
ATOM 921 C C . CYS A 1 119 ? -23.671 -9.201 34.619 1.00 47.72 119 CYS A C 1
ATOM 923 O O . CYS A 1 119 ? -23.673 -9.986 33.668 1.00 47.72 119 CYS A O 1
ATOM 925 N N . GLN A 1 120 ? -22.928 -9.376 35.706 1.00 44.69 120 GLN A N 1
ATOM 926 C CA . GLN A 1 120 ? -22.232 -10.593 36.107 1.00 44.69 120 GLN A CA 1
ATOM 927 C C . GLN A 1 120 ? -23.249 -11.754 36.172 1.00 44.69 120 GLN A C 1
ATOM 929 O O . GLN A 1 120 ? -24.152 -11.718 37.000 1.00 44.69 120 GLN A O 1
ATOM 934 N N . GLY A 1 121 ? -23.159 -12.762 35.293 1.00 48.50 121 GLY A N 1
ATOM 935 C CA . GLY A 1 121 ? -23.925 -14.009 35.488 1.00 48.50 121 GLY A CA 1
ATOM 936 C C . GLY A 1 121 ? -24.404 -14.783 34.258 1.00 48.50 121 GLY A C 1
ATOM 937 O O . GLY A 1 121 ? -24.806 -15.929 34.410 1.00 48.50 121 GLY A O 1
ATOM 938 N N . ALA A 1 122 ? -24.348 -14.235 33.042 1.00 47.28 122 ALA A N 1
ATOM 939 C CA . ALA A 1 122 ? -24.716 -14.993 31.841 1.00 47.28 122 ALA A CA 1
ATOM 940 C C . ALA A 1 122 ? -23.469 -15.361 31.028 1.00 47.28 122 ALA A C 1
ATOM 942 O O . ALA A 1 122 ? -23.021 -14.580 30.184 1.00 47.28 122 ALA A O 1
ATOM 943 N N . GLU A 1 123 ? -22.915 -16.554 31.265 1.00 51.81 123 GLU A N 1
ATOM 944 C CA . GLU A 1 123 ? -21.912 -17.166 30.386 1.00 51.81 123 GLU A CA 1
ATOM 945 C C . GLU A 1 123 ? -22.533 -17.455 29.011 1.00 51.81 123 GLU A C 1
ATOM 947 O O . GLU A 1 123 ? -22.956 -18.569 28.694 1.00 51.81 123 GLU A O 1
ATOM 952 N N . ARG A 1 124 ? -22.600 -16.441 28.142 1.00 56.06 124 ARG A N 1
ATOM 953 C CA . ARG A 1 124 ? -22.779 -16.701 26.715 1.00 56.06 124 ARG A CA 1
ATOM 954 C C . ARG A 1 124 ? -21.489 -17.342 26.221 1.00 56.06 124 ARG A C 1
ATOM 956 O O . ARG A 1 124 ? -20.483 -16.652 26.060 1.00 56.06 124 ARG A O 1
ATOM 963 N N . LYS A 1 125 ? -21.535 -18.654 25.968 1.00 57.56 125 LYS A N 1
ATOM 964 C CA . LYS A 1 125 ? -20.516 -19.398 25.214 1.00 57.56 125 LYS A CA 1
ATOM 965 C C . LYS A 1 125 ? -20.332 -18.733 23.850 1.00 57.56 125 LYS A C 1
ATOM 967 O O . LYS A 1 125 ? -21.029 -19.040 22.888 1.00 57.56 125 LYS A O 1
ATOM 972 N N . THR A 1 126 ? -19.431 -17.761 23.776 1.00 59.50 126 THR A N 1
ATOM 973 C CA . THR A 1 126 ? -19.020 -17.181 22.501 1.00 59.50 126 THR A CA 1
ATOM 974 C C . THR A 1 126 ? -18.135 -18.205 21.803 1.00 59.50 126 THR A C 1
ATOM 976 O O . THR A 1 126 ? -17.168 -18.691 22.379 1.00 59.50 126 THR A O 1
ATOM 979 N N . MET A 1 127 ? -18.500 -18.569 20.572 1.00 65.38 127 MET A N 1
ATOM 980 C CA . MET A 1 127 ? -17.850 -19.649 19.816 1.00 65.38 127 MET A CA 1
ATOM 981 C C . MET A 1 127 ? -16.369 -19.359 19.510 1.00 65.38 127 MET A C 1
ATOM 983 O O . MET A 1 127 ? -15.603 -20.278 19.249 1.00 65.38 127 MET A O 1
ATOM 987 N N . VAL A 1 128 ? -15.960 -18.083 19.563 1.00 70.38 128 VAL A N 1
ATOM 988 C CA . VAL A 1 128 ? -14.589 -17.636 19.289 1.00 70.38 128 VAL A CA 1
ATOM 989 C C . VAL A 1 128 ? -14.041 -16.822 20.472 1.00 70.38 128 VAL A C 1
ATOM 991 O O . VAL A 1 128 ? -14.614 -15.772 20.810 1.00 70.38 128 VAL A O 1
ATOM 994 N N . PRO A 1 129 ? -12.906 -17.239 21.069 1.00 79.00 129 PRO A N 1
ATOM 995 C CA . PRO A 1 129 ? -12.257 -16.506 22.150 1.00 79.00 129 PRO A CA 1
ATOM 996 C C . PRO A 1 129 ? -11.934 -15.063 21.753 1.00 79.00 129 PRO A C 1
ATOM 998 O O . PRO A 1 129 ? -11.561 -14.776 20.614 1.00 79.00 129 PRO A O 1
ATOM 1001 N N . TYR A 1 130 ? -12.033 -14.143 22.712 1.00 75.62 130 TYR A N 1
ATOM 1002 C CA . TYR A 1 130 ? -11.709 -12.724 22.514 1.00 75.62 130 TYR A CA 1
ATOM 1003 C C . TYR A 1 130 ? -10.288 -12.508 21.962 1.00 75.62 130 TYR A C 1
ATOM 1005 O O . TYR A 1 130 ? -10.090 -11.721 21.038 1.00 75.62 130 TYR A O 1
ATOM 1013 N N . TRP A 1 131 ? -9.308 -13.256 22.477 1.00 76.62 131 TRP A N 1
ATOM 1014 C CA . TRP A 1 131 ? -7.905 -13.149 22.062 1.00 76.62 131 TRP A CA 1
ATOM 1015 C C . TRP A 1 131 ? -7.702 -13.464 20.575 1.00 76.62 131 TRP A C 1
ATOM 1017 O O . TRP A 1 131 ? -6.956 -12.768 19.890 1.00 76.62 131 TRP A O 1
ATOM 1027 N N . VAL A 1 132 ? -8.428 -14.463 20.063 1.00 82.62 132 VAL A N 1
ATOM 1028 C CA . VAL A 1 132 ? -8.376 -14.874 18.655 1.00 82.62 132 VAL A CA 1
ATOM 1029 C C . VAL A 1 132 ? -8.965 -13.785 17.761 1.00 82.62 132 VAL A C 1
ATOM 1031 O O . VAL A 1 132 ? -8.316 -13.375 16.804 1.00 82.62 132 VAL A O 1
ATOM 1034 N N . ARG A 1 133 ? -10.143 -13.244 18.110 1.00 82.31 133 ARG A N 1
ATOM 1035 C CA . ARG A 1 133 ? -10.780 -12.137 17.366 1.00 82.31 133 ARG A CA 1
ATOM 1036 C C . ARG A 1 133 ? -9.885 -10.902 17.299 1.00 82.31 133 ARG A C 1
ATOM 1038 O O . ARG A 1 133 ? -9.701 -10.325 16.230 1.00 82.31 133 ARG A O 1
ATOM 1045 N N . ARG A 1 134 ? -9.295 -10.526 18.435 1.00 83.12 134 ARG A N 1
ATOM 1046 C CA . ARG A 1 134 ? -8.381 -9.388 18.533 1.00 83.12 134 ARG A CA 1
ATOM 1047 C C . ARG A 1 134 ? -7.120 -9.602 17.695 1.00 83.12 134 ARG A C 1
ATOM 1049 O O . ARG A 1 134 ? -6.739 -8.712 16.941 1.00 83.12 134 ARG A O 1
ATOM 1056 N N . SER A 1 135 ? -6.490 -10.770 17.813 1.00 84.69 135 SER A N 1
ATOM 1057 C CA . SER A 1 135 ? -5.282 -11.104 17.054 1.00 84.69 135 SER A CA 1
ATOM 1058 C C . SER A 1 135 ? -5.541 -11.076 15.546 1.00 84.69 135 SER A C 1
ATOM 1060 O O . SER A 1 135 ? -4.813 -10.396 14.828 1.00 84.69 135 SER A O 1
ATOM 1062 N N . LEU A 1 136 ? -6.629 -11.701 15.082 1.00 87.56 136 LEU A N 1
ATOM 1063 C CA . LEU A 1 136 ? -7.041 -11.684 13.674 1.00 87.56 136 LEU A CA 1
ATOM 1064 C C . LEU A 1 136 ? -7.274 -10.269 13.149 1.00 87.56 136 LEU A C 1
ATOM 1066 O O . LEU A 1 136 ? -6.819 -9.944 12.054 1.00 87.56 136 LEU A O 1
ATOM 1070 N N . PHE A 1 137 ? -7.950 -9.420 13.925 1.00 85.75 137 PHE A N 1
ATOM 1071 C CA . PHE A 1 137 ? -8.216 -8.041 13.526 1.00 85.75 137 PHE A CA 1
ATOM 1072 C C . PHE A 1 137 ? -6.919 -7.247 13.328 1.00 85.75 137 PHE A C 1
ATOM 1074 O O . PHE A 1 137 ? -6.702 -6.680 12.258 1.00 85.75 137 PHE A O 1
ATOM 1081 N N . TYR A 1 138 ? -6.021 -7.259 14.318 1.00 84.62 138 TYR A N 1
ATOM 1082 C CA . TYR A 1 138 ? -4.748 -6.542 14.208 1.00 84.62 138 TYR A CA 1
ATOM 1083 C C . TYR A 1 138 ? -3.834 -7.135 13.140 1.00 84.62 138 TYR A C 1
ATOM 1085 O O . TYR A 1 138 ? -3.187 -6.383 12.418 1.00 84.62 138 TYR A O 1
ATOM 1093 N N . PHE A 1 139 ? -3.803 -8.460 12.998 1.00 88.50 139 PHE A N 1
ATOM 1094 C CA . PHE A 1 139 ? -3.020 -9.119 11.959 1.00 88.50 139 PHE A CA 1
ATOM 1095 C C . PHE A 1 139 ? -3.503 -8.731 10.557 1.00 88.50 139 PHE A C 1
ATOM 1097 O O . PHE A 1 13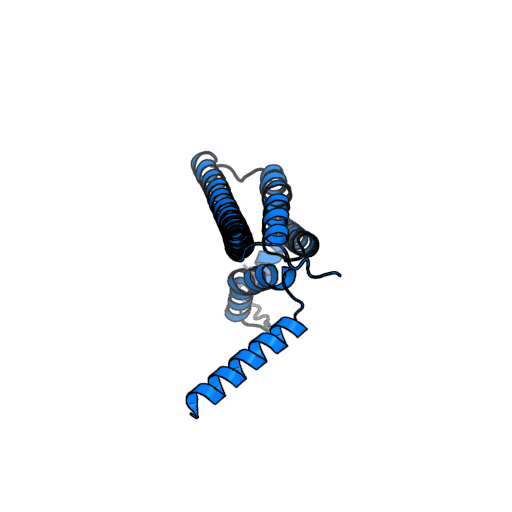9 ? -2.704 -8.378 9.691 1.00 88.50 139 PHE A O 1
ATOM 1104 N N . THR A 1 140 ? -4.821 -8.718 10.352 1.00 88.19 140 THR A N 1
ATOM 1105 C CA . THR A 1 140 ? -5.419 -8.298 9.080 1.00 88.19 140 THR A CA 1
ATOM 1106 C C . THR A 1 140 ? -5.076 -6.843 8.773 1.00 88.19 140 THR A C 1
ATOM 1108 O O . THR A 1 140 ? -4.668 -6.529 7.657 1.00 88.19 140 THR A O 1
ATOM 1111 N N . LEU A 1 141 ? -5.182 -5.965 9.772 1.00 83.38 141 LEU A N 1
ATOM 1112 C CA . LEU A 1 141 ? -4.963 -4.530 9.609 1.00 83.38 141 LEU A CA 1
ATOM 1113 C C . LEU A 1 141 ? -3.488 -4.162 9.388 1.00 83.38 141 LEU A C 1
ATOM 1115 O O . LEU A 1 141 ? -3.202 -3.288 8.575 1.00 83.38 141 LEU A O 1
ATOM 1119 N N . LEU A 1 142 ? -2.560 -4.824 10.084 1.00 83.06 142 LEU A N 1
ATOM 1120 C CA . LEU A 1 142 ? -1.128 -4.508 10.032 1.00 83.06 142 LEU A CA 1
ATOM 1121 C C . LEU A 1 142 ? -0.373 -5.231 8.915 1.00 83.06 142 LEU A C 1
ATOM 1123 O O . LEU A 1 142 ? 0.618 -4.698 8.428 1.00 83.06 142 LEU A O 1
ATOM 1127 N N . PHE A 1 143 ? -0.809 -6.428 8.523 1.00 84.38 143 PHE A N 1
ATOM 1128 C CA . PHE A 1 143 ? -0.061 -7.258 7.577 1.00 84.38 143 PHE A CA 1
ATOM 1129 C C . PHE A 1 143 ? -0.842 -7.500 6.295 1.00 84.38 143 PHE A C 1
ATOM 1131 O O . PHE A 1 143 ? -0.377 -7.134 5.220 1.00 84.38 143 PHE A O 1
ATOM 1138 N N . ILE A 1 144 ? -2.044 -8.071 6.390 1.00 85.88 144 ILE A N 1
ATOM 1139 C CA . ILE A 1 144 ? -2.782 -8.512 5.198 1.00 85.88 144 ILE A CA 1
ATOM 1140 C C . ILE A 1 144 ? -3.189 -7.331 4.320 1.00 85.88 144 ILE A C 1
ATOM 1142 O O . ILE A 1 144 ? -2.937 -7.349 3.119 1.00 85.88 144 ILE A O 1
ATOM 1146 N N . ILE A 1 145 ? -3.777 -6.289 4.909 1.00 84.69 145 ILE A N 1
ATOM 1147 C CA . ILE A 1 145 ? -4.238 -5.117 4.162 1.00 84.69 145 ILE A CA 1
ATOM 1148 C C . ILE A 1 145 ? -3.075 -4.409 3.440 1.00 84.69 145 ILE A C 1
ATOM 1150 O O . ILE A 1 145 ? -3.188 -4.214 2.225 1.00 84.69 145 ILE A O 1
ATOM 1154 N N . PRO A 1 146 ? -1.953 -4.061 4.109 1.00 80.75 146 PRO A N 1
ATOM 1155 C CA . PRO A 1 146 ? -0.813 -3.442 3.436 1.00 80.75 146 PRO A CA 1
ATOM 1156 C C . PRO A 1 146 ? -0.196 -4.323 2.351 1.00 80.75 146 PRO A C 1
ATOM 1158 O O . PRO A 1 146 ? 0.140 -3.815 1.283 1.00 80.75 146 PRO A O 1
ATOM 1161 N N . LEU A 1 147 ? -0.089 -5.635 2.590 1.00 83.25 147 LEU A N 1
ATOM 1162 C CA . LEU A 1 147 ? 0.440 -6.575 1.602 1.00 83.25 147 LEU A CA 1
ATOM 1163 C C . LEU A 1 147 ? -0.440 -6.610 0.353 1.00 83.25 147 LEU A C 1
ATOM 1165 O O . LEU A 1 147 ? 0.054 -6.388 -0.748 1.00 83.25 147 LEU A O 1
ATOM 1169 N N . VAL A 1 148 ? -1.747 -6.822 0.511 1.00 83.38 148 VAL A N 1
ATOM 1170 C CA . VAL A 1 148 ? -2.681 -6.891 -0.622 1.00 83.38 148 VAL A CA 1
ATOM 1171 C C . VAL A 1 148 ? -2.682 -5.577 -1.402 1.00 83.38 148 VAL A C 1
ATOM 1173 O O . VAL A 1 148 ? -2.580 -5.602 -2.626 1.00 83.38 148 VAL A O 1
ATOM 1176 N N . CYS A 1 149 ? -2.716 -4.430 -0.720 1.00 81.38 149 CYS A N 1
ATOM 1177 C CA . CYS A 1 149 ? -2.700 -3.129 -1.394 1.00 81.38 149 CYS A CA 1
ATOM 1178 C C . CYS A 1 149 ? -1.375 -2.839 -2.103 1.00 81.38 149 CYS A C 1
ATOM 1180 O O . CYS A 1 149 ? -1.379 -2.165 -3.128 1.00 81.38 149 CYS A O 1
ATOM 1182 N N . GLY A 1 150 ? -0.256 -3.338 -1.578 1.00 81.44 150 GLY A N 1
ATOM 1183 C CA . GLY A 1 150 ? 1.059 -3.177 -2.188 1.00 81.44 150 GLY A CA 1
ATOM 1184 C C . GLY A 1 150 ? 1.332 -4.141 -3.342 1.00 81.44 150 GLY A C 1
ATOM 1185 O O . GLY A 1 150 ? 2.082 -3.782 -4.235 1.00 81.44 150 GLY A O 1
ATOM 1186 N N . LEU A 1 151 ? 0.739 -5.340 -3.346 1.00 82.44 151 LEU A N 1
ATOM 1187 C CA . LEU A 1 151 ? 1.018 -6.400 -4.330 1.00 82.44 151 LEU A CA 1
ATOM 1188 C C . LEU A 1 151 ? 0.017 -6.416 -5.496 1.00 82.44 151 LEU A C 1
ATOM 1190 O O . LEU A 1 151 ? 0.422 -6.557 -6.652 1.00 82.44 151 LEU A O 1
ATOM 1194 N N . MET A 1 152 ? -1.279 -6.245 -5.210 1.00 83.50 152 MET A N 1
ATOM 1195 C CA . MET A 1 152 ? -2.353 -6.329 -6.213 1.00 83.50 152 MET A CA 1
ATOM 1196 C C . MET A 1 152 ? -2.208 -5.354 -7.388 1.00 83.50 152 MET A C 1
ATOM 1198 O O . MET A 1 152 ? -2.508 -5.760 -8.507 1.00 83.50 152 MET A O 1
ATOM 1202 N N . PRO A 1 153 ? -1.749 -4.098 -7.211 1.00 84.06 153 PRO A N 1
ATOM 1203 C CA . PRO A 1 153 ? -1.608 -3.178 -8.335 1.00 84.06 153 PRO A CA 1
ATOM 1204 C C . PRO A 1 153 ? -0.574 -3.619 -9.376 1.00 84.06 153 PRO A C 1
ATOM 1206 O O . PRO A 1 153 ? -0.606 -3.111 -10.492 1.00 84.06 153 PRO A O 1
ATOM 1209 N N . PHE A 1 154 ? 0.343 -4.525 -9.030 1.00 82.75 154 PHE A N 1
ATOM 1210 C CA . PHE A 1 154 ? 1.456 -4.912 -9.899 1.00 82.75 154 PHE A CA 1
ATOM 1211 C C . PHE A 1 154 ? 1.222 -6.219 -10.641 1.00 82.75 154 PHE A C 1
ATOM 1213 O O . PHE A 1 154 ? 1.647 -6.337 -11.785 1.00 82.75 154 PHE A O 1
ATOM 1220 N N . ALA A 1 155 ? 0.554 -7.183 -10.010 1.00 84.75 155 ALA A N 1
ATOM 1221 C CA . ALA A 1 155 ? 0.230 -8.453 -10.645 1.00 84.75 155 ALA A CA 1
ATOM 1222 C C . ALA A 1 155 ? -0.985 -9.105 -9.982 1.00 84.75 155 ALA A C 1
ATOM 1224 O O . ALA A 1 155 ? -1.322 -8.833 -8.823 1.00 84.75 155 ALA A O 1
ATOM 1225 N N . SER A 1 156 ? -1.640 -9.987 -10.729 1.00 83.12 156 SER A N 1
ATOM 1226 C CA . SER A 1 156 ? -2.761 -10.781 -10.240 1.00 83.12 156 SER A CA 1
ATOM 1227 C C . SER A 1 156 ? -2.314 -11.818 -9.193 1.00 83.12 156 SER A C 1
ATOM 1229 O O . SER A 1 156 ? -1.152 -12.233 -9.169 1.00 83.12 156 SER A O 1
ATOM 1231 N N . PRO A 1 157 ? -3.226 -12.305 -8.330 1.00 80.88 157 PRO A N 1
ATOM 1232 C CA . PRO A 1 157 ? -2.897 -13.339 -7.348 1.00 80.88 157 PRO A CA 1
ATOM 1233 C C . PRO A 1 157 ? -2.332 -14.628 -7.964 1.00 80.88 157 PRO A C 1
ATOM 1235 O O . PRO A 1 157 ? -1.509 -15.293 -7.337 1.00 80.88 157 PRO A O 1
ATOM 1238 N N . SER A 1 158 ? -2.765 -14.988 -9.178 1.00 81.75 158 SER A N 1
ATOM 1239 C CA . SER A 1 158 ? -2.246 -16.149 -9.914 1.00 81.75 158 SER A CA 1
ATOM 1240 C C . SER A 1 158 ? -0.795 -15.950 -10.337 1.00 81.75 158 SER A C 1
ATOM 1242 O O . SER A 1 158 ? 0.023 -16.832 -10.099 1.00 81.75 158 SER A O 1
ATOM 1244 N N . GLU A 1 159 ? -0.460 -14.776 -10.872 1.00 86.69 159 GLU A N 1
ATOM 1245 C CA . GLU A 1 159 ? 0.906 -14.452 -11.301 1.00 86.69 159 GLU A CA 1
ATOM 1246 C C . GLU A 1 159 ? 1.860 -14.384 -10.104 1.00 86.69 159 GLU A C 1
ATOM 1248 O O . GLU A 1 159 ? 2.964 -14.925 -10.152 1.00 86.69 159 GLU A O 1
ATOM 1253 N N . TRP A 1 160 ? 1.417 -13.800 -8.984 1.00 86.25 160 TRP A N 1
ATOM 1254 C CA . TRP A 1 160 ? 2.193 -13.813 -7.742 1.00 86.25 160 TRP A CA 1
ATOM 1255 C C . TRP A 1 160 ? 2.431 -15.233 -7.229 1.00 86.25 160 TRP A C 1
ATOM 1257 O O . TRP A 1 160 ? 3.546 -15.559 -6.820 1.00 86.25 160 TRP A O 1
ATOM 1267 N N . LYS A 1 161 ? 1.409 -16.096 -7.262 1.00 86.56 161 LYS A N 1
ATOM 1268 C CA . LYS A 1 161 ? 1.540 -17.496 -6.841 1.00 86.56 161 LYS A CA 1
ATOM 1269 C C . LYS A 1 161 ? 2.557 -18.245 -7.701 1.00 86.56 161 LYS A C 1
ATOM 1271 O O . LYS A 1 161 ? 3.383 -18.973 -7.153 1.00 86.56 161 LYS A O 1
ATOM 1276 N N . GLU A 1 162 ? 2.507 -18.064 -9.017 1.00 90.12 162 GLU A N 1
ATOM 1277 C CA . GLU A 1 162 ? 3.469 -18.658 -9.948 1.00 90.12 162 GLU A CA 1
ATOM 1278 C C . GLU A 1 162 ? 4.890 -18.147 -9.681 1.00 90.12 162 GLU A C 1
ATOM 1280 O O . GLU A 1 162 ? 5.805 -18.953 -9.526 1.00 90.12 162 GLU A O 1
ATOM 1285 N N . HIS A 1 163 ? 5.068 -16.835 -9.507 1.00 87.38 163 HIS A N 1
ATOM 1286 C CA . HIS A 1 163 ? 6.365 -16.229 -9.201 1.00 87.38 163 HIS A CA 1
ATOM 1287 C C . HIS A 1 163 ? 6.970 -16.747 -7.885 1.00 87.38 163 HIS A C 1
ATOM 1289 O O . HIS A 1 163 ? 8.140 -17.130 -7.844 1.00 87.38 163 HIS A O 1
ATOM 1295 N N . PHE A 1 164 ? 6.181 -16.819 -6.808 1.00 88.56 164 PHE A N 1
ATOM 1296 C CA . PHE A 1 164 ? 6.655 -17.384 -5.540 1.00 88.56 164 PHE A CA 1
ATOM 1297 C C . PHE A 1 164 ? 6.940 -18.886 -5.643 1.00 88.56 164 PHE A C 1
ATOM 1299 O O . PHE A 1 164 ? 7.901 -19.359 -5.042 1.00 88.56 164 PHE A O 1
ATOM 1306 N N . SER A 1 165 ? 6.151 -19.633 -6.420 1.00 88.31 165 SER A N 1
ATOM 1307 C CA . SER A 1 165 ? 6.411 -21.055 -6.664 1.00 88.31 165 SER A CA 1
ATOM 1308 C C . SER A 1 165 ? 7.734 -21.264 -7.397 1.00 88.31 165 SER A C 1
ATOM 1310 O O . SER A 1 165 ? 8.496 -22.152 -7.022 1.00 88.31 165 SER A O 1
ATOM 1312 N N . LEU A 1 166 ? 8.021 -20.448 -8.413 1.00 91.06 166 LEU A N 1
ATOM 1313 C CA . LEU A 1 166 ? 9.284 -20.501 -9.147 1.00 91.06 166 LEU A CA 1
ATOM 1314 C C . LEU A 1 166 ? 10.473 -20.165 -8.243 1.00 91.06 166 LEU A C 1
ATOM 1316 O O . LEU A 1 166 ? 11.456 -20.895 -8.261 1.00 91.06 166 LEU A O 1
ATOM 1320 N N . LEU A 1 167 ? 10.363 -19.136 -7.397 1.00 89.94 167 LEU A N 1
ATOM 1321 C CA . LEU A 1 167 ? 11.410 -18.784 -6.429 1.00 89.94 167 LEU A CA 1
ATOM 1322 C C . LEU A 1 167 ? 11.713 -19.915 -5.439 1.00 89.94 167 LEU A C 1
ATOM 1324 O O . LEU A 1 167 ? 12.872 -20.148 -5.106 1.00 89.94 167 LEU A O 1
ATOM 1328 N N . VAL A 1 168 ? 10.682 -20.614 -4.957 1.00 91.19 168 VAL A N 1
ATOM 1329 C CA . VAL A 1 168 ? 10.867 -21.757 -4.050 1.00 91.19 168 VAL A CA 1
ATOM 1330 C C . VAL A 1 168 ? 11.559 -22.916 -4.767 1.00 91.19 168 VAL A C 1
ATOM 1332 O O . VAL A 1 168 ? 12.468 -23.513 -4.195 1.00 91.19 168 VAL A O 1
ATOM 1335 N N . LEU A 1 169 ? 11.160 -23.213 -6.008 1.00 90.56 169 LEU A N 1
ATOM 1336 C CA . LEU A 1 169 ? 11.785 -24.264 -6.815 1.00 90.56 169 LEU A CA 1
ATOM 1337 C C . LEU A 1 169 ? 13.256 -23.951 -7.117 1.00 90.56 169 LEU A C 1
ATOM 1339 O O . LEU A 1 169 ? 14.099 -24.828 -6.956 1.00 90.56 169 LEU A O 1
ATOM 1343 N N . ASP A 1 170 ? 13.566 -22.707 -7.484 1.00 90.44 170 ASP A N 1
ATOM 1344 C CA . ASP A 1 170 ? 14.929 -22.257 -7.793 1.00 90.44 170 ASP A CA 1
ATOM 1345 C C . ASP A 1 170 ? 15.844 -22.310 -6.556 1.00 90.44 170 ASP A C 1
ATOM 1347 O O . ASP A 1 170 ? 16.968 -22.820 -6.600 1.00 90.44 170 ASP A O 1
ATOM 1351 N N . TYR A 1 171 ? 15.318 -21.883 -5.401 1.00 89.12 171 TYR A N 1
ATOM 1352 C CA . TYR A 1 171 ? 16.010 -22.024 -4.120 1.00 89.12 171 TYR A CA 1
ATOM 1353 C C . TYR A 1 171 ? 16.306 -23.495 -3.792 1.00 89.12 171 TYR A C 1
ATOM 1355 O O . TYR A 1 171 ? 17.415 -23.823 -3.368 1.00 89.12 171 TYR A O 1
ATOM 1363 N N . GLN A 1 172 ? 15.347 -24.396 -4.023 1.00 87.44 172 GLN A N 1
ATOM 1364 C CA . GLN A 1 172 ? 15.536 -25.831 -3.797 1.00 87.44 172 GLN A CA 1
ATOM 1365 C C . GLN A 1 172 ? 16.587 -26.453 -4.723 1.00 87.44 172 GLN A C 1
ATOM 1367 O O . GLN A 1 172 ? 17.373 -27.268 -4.242 1.00 87.44 172 GLN A O 1
ATOM 1372 N N . SER A 1 173 ? 16.647 -26.068 -6.003 1.00 84.81 173 SER A N 1
ATOM 1373 C CA . SER A 1 173 ? 17.715 -26.526 -6.906 1.00 84.81 173 SER A CA 1
ATOM 1374 C C . SER A 1 173 ? 19.088 -26.029 -6.464 1.00 84.81 173 SER A C 1
ATOM 1376 O O . SER A 1 173 ? 20.021 -26.820 -6.405 1.00 84.81 173 SER A O 1
ATOM 1378 N N . SER A 1 174 ? 19.199 -24.765 -6.042 1.00 83.62 174 SER A N 1
ATOM 1379 C CA . SER A 1 174 ? 20.481 -24.174 -5.622 1.00 83.62 174 SER A CA 1
ATOM 1380 C C . SER A 1 174 ? 21.094 -24.790 -4.355 1.00 83.62 174 SER A C 1
ATOM 1382 O O . SER A 1 174 ? 22.278 -24.617 -4.102 1.00 83.62 174 SER A O 1
ATOM 1384 N N . MET A 1 175 ? 20.294 -25.490 -3.544 1.00 76.62 175 MET A N 1
ATOM 1385 C CA . MET A 1 175 ? 20.753 -26.194 -2.338 1.00 76.62 175 MET A CA 1
ATOM 1386 C C . MET A 1 175 ? 21.151 -27.652 -2.612 1.00 76.62 175 MET A C 1
ATOM 1388 O O . MET A 1 175 ? 21.683 -28.311 -1.719 1.00 76.62 175 MET A O 1
ATOM 1392 N N . HIS A 1 176 ? 20.831 -28.174 -3.800 1.00 67.00 176 HIS A N 1
ATOM 1393 C CA . HIS A 1 176 ? 21.108 -29.553 -4.205 1.00 67.00 176 HIS A CA 1
ATOM 1394 C C . HIS A 1 176 ? 22.319 -29.691 -5.145 1.00 67.00 176 HIS A C 1
ATOM 1396 O O . HIS A 1 176 ? 22.774 -30.821 -5.339 1.00 67.00 176 HIS A O 1
ATOM 1402 N N . ASP A 1 177 ? 22.827 -28.572 -5.668 1.00 54.50 177 ASP A N 1
ATOM 1403 C CA . ASP A 1 177 ? 24.100 -28.438 -6.393 1.00 54.50 177 ASP A CA 1
ATOM 1404 C C . ASP A 1 177 ? 25.244 -28.026 -5.445 1.00 54.50 177 ASP A C 1
ATOM 1406 O O . ASP A 1 177 ? 26.392 -28.483 -5.666 1.00 54.50 177 ASP A O 1
#

Organism: Citrus sinensis (NCBI:txid2711)

Secondary structure (DSSP, 8-state):
----TT--HHHHHHHHHHHHHHHHHHHHHHHHHHHHHHHHHHHHHHHHHHH--SPPPHHHHIIIIIIIIHHHHHHHHHHHTS-HHHHHHHHHHHHHHHHHHHHTHHHHHHHHH-----STT-----SS-HHHHHHHHHHIIIIIHHHHHHHTTTS-HHHHHHHHHHHHHHHHHHTT-